Protein AF-A0AAJ5VUG7-F1 (afdb_monomer)

Sequence (79 aa):
MRPAPRITPGEIVARAILYPNGAHLLEVAVPSGIVGMKFDAGQVAQLEAAIVEFKAQAVSADGGPDFHHIKSVPLEVSR

Structure (mmCIF, N/CA/C/O backbone):
data_AF-A0AAJ5VUG7-F1
#
_entry.id   AF-A0AAJ5VUG7-F1
#
loop_
_atom_site.group_PDB
_atom_site.id
_atom_site.type_symbol
_atom_site.label_atom_id
_atom_site.label_alt_id
_atom_site.label_comp_id
_atom_site.label_asym_id
_atom_site.label_entity_id
_atom_site.label_seq_id
_atom_site.pdbx_PDB_ins_code
_atom_site.Cartn_x
_atom_site.Cartn_y
_atom_site.Cartn_z
_atom_site.occupancy
_atom_site.B_iso_or_equiv
_atom_site.auth_seq_id
_atom_site.auth_comp_id
_atom_site.auth_asym_id
_atom_site.auth_atom_id
_atom_site.pdbx_PDB_model_num
ATOM 1 N N . MET A 1 1 ? -14.128 3.090 -27.197 1.00 47.00 1 MET A N 1
ATOM 2 C CA . MET A 1 1 ? -13.176 2.285 -26.400 1.00 47.00 1 MET A CA 1
ATOM 3 C C . MET A 1 1 ? -12.082 3.215 -25.896 1.00 47.00 1 MET A C 1
ATOM 5 O O . MET A 1 1 ? -11.512 3.926 -26.712 1.00 47.00 1 MET A O 1
ATOM 9 N N . ARG A 1 2 ? -11.849 3.297 -24.579 1.00 55.94 2 ARG A N 1
ATOM 10 C CA . ARG A 1 2 ? -10.751 4.103 -24.012 1.00 55.94 2 ARG A CA 1
ATOM 11 C C . ARG A 1 2 ? -9.443 3.300 -24.169 1.00 55.94 2 ARG A C 1
ATOM 13 O O . ARG A 1 2 ? -9.491 2.098 -23.911 1.00 55.94 2 ARG A O 1
ATOM 20 N N . PRO A 1 3 ? -8.321 3.900 -24.610 1.00 49.66 3 PRO A N 1
ATOM 21 C CA . PRO A 1 3 ? -7.062 3.172 -24.741 1.00 49.66 3 PRO A CA 1
ATOM 22 C C . PRO A 1 3 ? -6.641 2.590 -23.388 1.00 49.66 3 PRO A C 1
ATOM 24 O O . PRO A 1 3 ? -6.793 3.255 -22.361 1.00 49.66 3 PRO A O 1
ATOM 27 N N . ALA A 1 4 ? -6.118 1.361 -23.391 1.00 55.94 4 ALA A N 1
ATOM 28 C CA . ALA A 1 4 ? -5.485 0.794 -22.207 1.00 55.94 4 ALA A CA 1
ATOM 29 C C . ALA A 1 4 ? -4.298 1.691 -21.799 1.00 55.94 4 ALA A C 1
ATOM 31 O O . ALA A 1 4 ? -3.573 2.153 -22.690 1.00 55.94 4 ALA A O 1
ATOM 32 N N . PRO A 1 5 ? -4.102 1.971 -20.498 1.00 59.78 5 PRO A N 1
ATOM 33 C CA . PRO A 1 5 ? -2.973 2.767 -20.036 1.00 59.78 5 PRO A CA 1
ATOM 34 C C . PRO A 1 5 ? -1.672 2.157 -20.553 1.00 59.78 5 PRO A C 1
ATOM 36 O O . PRO A 1 5 ? -1.425 0.963 -20.374 1.00 59.78 5 PRO A O 1
ATOM 39 N N . ARG A 1 6 ? -0.850 2.962 -21.227 1.00 57.81 6 ARG A N 1
ATOM 40 C CA . ARG A 1 6 ? 0.513 2.558 -21.567 1.00 57.81 6 ARG A CA 1
ATOM 41 C C . ARG A 1 6 ? 1.331 2.713 -20.293 1.00 57.81 6 ARG A C 1
ATOM 43 O O . ARG A 1 6 ? 1.623 3.835 -19.911 1.00 57.81 6 ARG A O 1
ATOM 50 N N . ILE A 1 7 ? 1.618 1.603 -19.622 1.00 52.19 7 ILE A N 1
ATOM 51 C CA . ILE A 1 7 ? 2.463 1.599 -18.426 1.00 52.19 7 ILE A CA 1
ATOM 52 C C . ILE A 1 7 ? 3.905 1.762 -18.904 1.00 52.19 7 ILE A C 1
ATOM 54 O O . ILE A 1 7 ? 4.436 0.899 -19.606 1.00 52.19 7 ILE A O 1
ATOM 58 N N . THR A 1 8 ? 4.515 2.895 -18.577 1.00 55.88 8 THR A N 1
ATOM 59 C CA . THR A 1 8 ? 5.931 3.153 -18.855 1.00 55.88 8 THR A CA 1
ATOM 60 C C . THR A 1 8 ? 6.780 2.347 -17.856 1.00 55.88 8 THR A C 1
ATOM 62 O O . THR A 1 8 ? 6.389 2.250 -16.690 1.00 55.88 8 THR A O 1
ATOM 65 N N . PRO A 1 9 ? 7.925 1.746 -18.239 1.00 47.66 9 PRO A N 1
ATOM 66 C CA . PRO A 1 9 ? 8.793 1.056 -17.283 1.00 47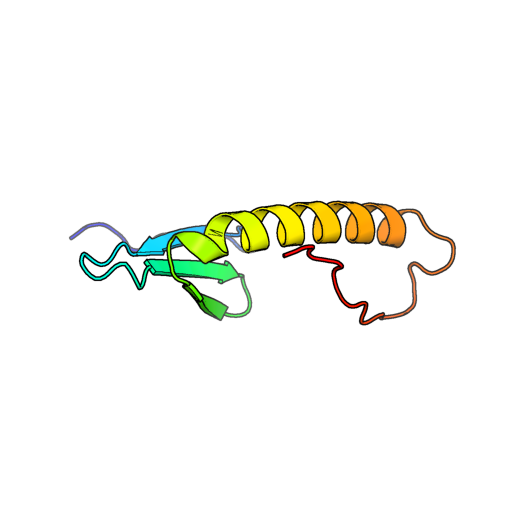.66 9 PRO A CA 1
ATOM 67 C C . PRO A 1 9 ? 9.228 2.022 -16.169 1.00 47.66 9 PRO A C 1
ATOM 69 O O . PRO A 1 9 ? 9.923 2.997 -16.438 1.00 47.66 9 PRO A O 1
ATOM 72 N N . GLY A 1 10 ? 8.776 1.772 -14.937 1.00 56.69 10 GLY A N 1
ATOM 73 C CA . GLY A 1 10 ? 9.023 2.623 -13.763 1.00 56.69 10 GLY A CA 1
ATOM 74 C C . GLY A 1 10 ? 7.783 3.317 -13.190 1.00 56.69 10 GLY A C 1
ATOM 75 O O . GLY A 1 10 ? 7.871 3.941 -12.137 1.00 56.69 10 GLY A O 1
ATOM 76 N N . GLU A 1 11 ? 6.625 3.195 -13.835 1.00 68.62 11 GLU A N 1
ATOM 77 C CA . GLU A 1 11 ? 5.392 3.828 -13.372 1.00 68.62 11 GLU A CA 1
ATOM 78 C C . GLU A 1 11 ? 4.572 2.864 -12.502 1.00 68.62 11 GLU A C 1
ATOM 80 O O . GLU A 1 11 ? 4.182 1.783 -12.946 1.00 68.62 11 GLU A O 1
ATOM 85 N N . ILE A 1 12 ? 4.315 3.250 -11.248 1.00 72.06 12 ILE A N 1
ATOM 86 C CA . ILE A 1 12 ? 3.335 2.578 -10.390 1.00 72.06 12 ILE A CA 1
ATOM 87 C C . ILE A 1 12 ? 1.965 3.166 -10.726 1.00 72.06 12 ILE A C 1
ATOM 89 O O . ILE A 1 12 ? 1.726 4.349 -10.489 1.00 72.06 12 ILE A O 1
ATOM 93 N N . VAL A 1 13 ? 1.053 2.348 -11.256 1.00 81.75 13 VAL A N 1
ATOM 94 C CA . VAL A 1 13 ? -0.318 2.781 -11.567 1.00 81.75 13 VAL A CA 1
ATOM 95 C C . VAL A 1 13 ? -1.277 2.173 -10.553 1.00 81.75 13 VAL A C 1
ATOM 97 O O . VAL A 1 13 ? -1.417 0.953 -10.486 1.00 81.75 13 VAL A O 1
ATOM 100 N N . ALA A 1 14 ? -1.961 3.017 -9.780 1.00 83.94 14 ALA A N 1
ATOM 101 C CA . ALA A 1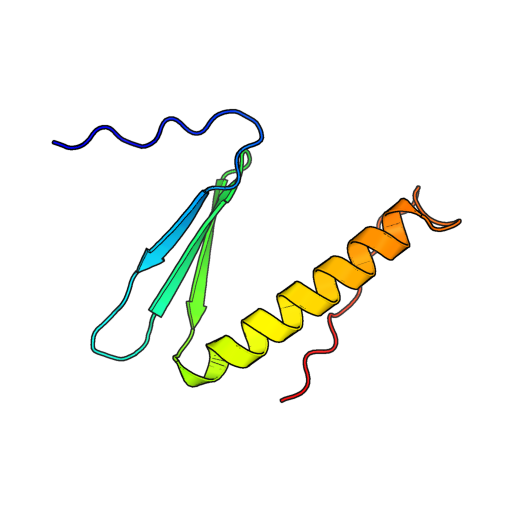 14 ? -2.958 2.586 -8.803 1.00 83.94 14 ALA A CA 1
ATOM 102 C C . ALA A 1 14 ? -4.391 2.799 -9.321 1.00 83.94 14 ALA A C 1
ATOM 104 O O . ALA A 1 14 ? -4.706 3.836 -9.909 1.00 83.94 14 ALA A O 1
ATOM 105 N N . ARG A 1 15 ? -5.277 1.828 -9.077 1.00 86.19 15 ARG A N 1
ATOM 106 C CA . ARG A 1 15 ? -6.707 1.892 -9.403 1.00 86.19 15 ARG A CA 1
ATOM 107 C C . ARG A 1 15 ? -7.551 1.387 -8.239 1.00 86.19 15 ARG A C 1
ATOM 109 O O . ARG A 1 15 ? -7.294 0.314 -7.707 1.00 86.19 15 ARG A O 1
ATOM 116 N N . ALA A 1 16 ? -8.604 2.127 -7.903 1.00 86.12 16 ALA A N 1
ATOM 117 C CA . ALA A 1 16 ? -9.630 1.671 -6.972 1.00 86.12 16 ALA A CA 1
ATOM 118 C C . ALA A 1 16 ? -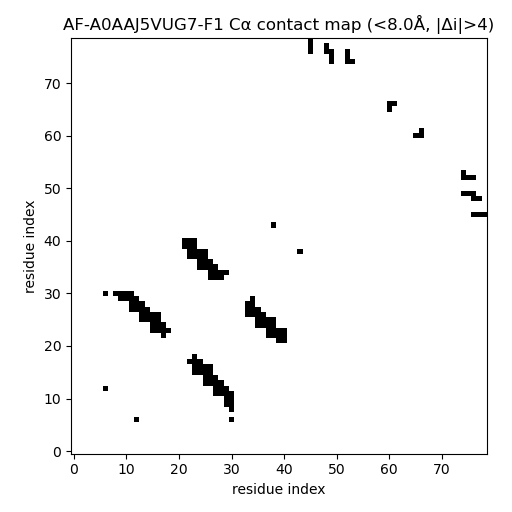10.824 1.070 -7.730 1.00 86.12 16 ALA A C 1
ATOM 120 O O . ALA A 1 16 ? -11.307 1.656 -8.702 1.00 86.12 16 ALA A O 1
ATOM 121 N N . ILE A 1 17 ? -11.326 -0.074 -7.264 1.00 88.00 17 ILE A N 1
ATOM 122 C CA . ILE A 1 17 ? -12.611 -0.646 -7.681 1.00 88.00 17 ILE A CA 1
ATOM 123 C C . ILE A 1 17 ? -13.539 -0.632 -6.469 1.00 88.00 17 ILE A C 1
ATOM 125 O O . ILE A 1 17 ? -13.303 -1.322 -5.475 1.00 88.00 17 ILE A O 1
ATOM 129 N N . LEU A 1 18 ? -14.594 0.176 -6.546 1.00 89.56 18 LEU A N 1
ATOM 130 C CA . LEU A 1 18 ? -15.513 0.395 -5.436 1.00 89.56 18 LEU A CA 1
ATOM 131 C C . LEU A 1 18 ? -16.778 -0.449 -5.618 1.00 89.56 18 LEU A C 1
ATOM 133 O O . LEU A 1 18 ? -17.529 -0.241 -6.568 1.00 89.56 18 LEU A O 1
ATOM 137 N N . TYR A 1 19 ? -17.020 -1.390 -4.703 1.00 86.56 19 TYR A N 1
ATOM 138 C CA . TYR A 1 19 ? -18.221 -2.219 -4.705 1.00 86.56 19 TYR A CA 1
ATOM 139 C C . TYR A 1 19 ? -19.291 -1.673 -3.743 1.00 86.56 19 TYR A C 1
ATOM 141 O O . TYR A 1 19 ? -18.949 -1.259 -2.635 1.00 86.56 19 TYR A O 1
ATOM 149 N N . PRO A 1 20 ? -20.589 -1.731 -4.098 1.00 86.38 20 PRO A N 1
ATOM 150 C CA . PRO A 1 20 ? -21.682 -1.299 -3.216 1.00 86.38 20 PRO A CA 1
ATOM 151 C C . PRO A 1 20 ? -21.801 -2.088 -1.904 1.00 86.38 20 PRO A C 1
ATOM 153 O O . PRO A 1 20 ? -22.410 -1.613 -0.955 1.00 86.38 20 PRO A O 1
ATOM 156 N N . ASN A 1 21 ? -21.232 -3.295 -1.845 1.00 87.25 21 ASN A N 1
ATOM 157 C CA . ASN A 1 21 ? -21.228 -4.149 -0.655 1.00 87.25 21 ASN A CA 1
ATOM 158 C C . ASN A 1 21 ? -20.063 -3.852 0.311 1.00 87.25 21 ASN A C 1
ATOM 160 O O . ASN A 1 21 ? -19.859 -4.611 1.253 1.00 87.25 21 ASN A O 1
ATOM 164 N N . GLY A 1 22 ? -19.272 -2.806 0.049 1.00 82.88 22 GLY A N 1
ATOM 165 C CA . G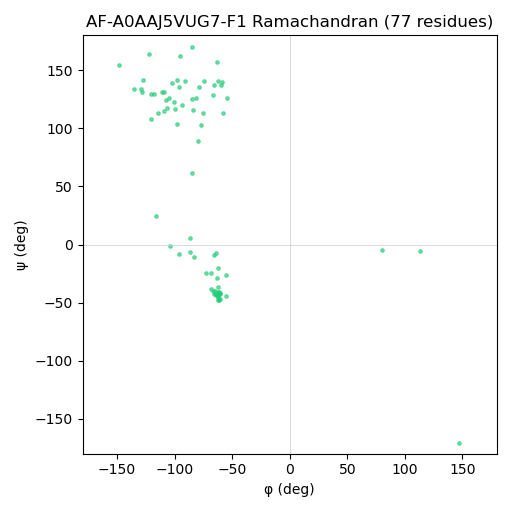LY A 1 22 ? -18.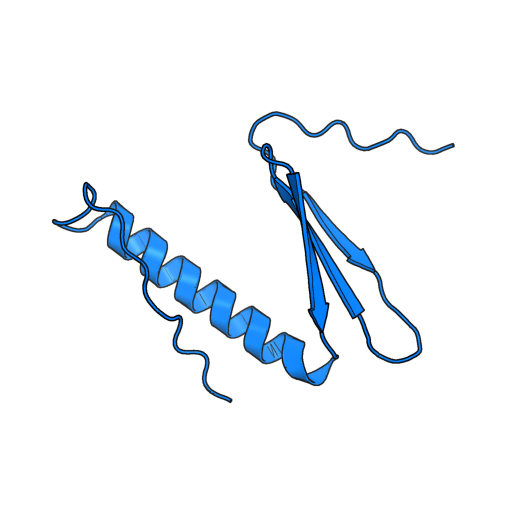138 -2.402 0.882 1.00 82.88 22 GLY A CA 1
ATOM 166 C C . GLY A 1 22 ? -16.849 -3.199 0.669 1.00 82.88 22 GLY A C 1
ATOM 167 O O . GLY A 1 22 ? -15.832 -2.835 1.245 1.00 82.88 22 GLY A O 1
ATOM 168 N N . ALA A 1 23 ? -16.844 -4.243 -0.167 1.00 87.25 23 ALA A N 1
ATOM 169 C CA . ALA A 1 23 ? -15.660 -5.068 -0.431 1.00 87.25 23 ALA A CA 1
ATOM 170 C C . ALA A 1 23 ? -14.768 -4.452 -1.524 1.00 87.25 23 ALA A C 1
ATOM 172 O O . ALA A 1 23 ? -14.602 -5.022 -2.604 1.00 87.25 23 ALA A O 1
ATOM 173 N N . HIS A 1 24 ? -14.250 -3.253 -1.268 1.00 87.31 24 HIS A N 1
ATOM 174 C CA . HIS A 1 24 ? -13.434 -2.479 -2.199 1.00 87.31 24 HIS A CA 1
ATOM 175 C C . HIS A 1 24 ? -12.111 -3.183 -2.552 1.00 87.31 24 HIS A C 1
ATOM 177 O O . HIS A 1 24 ? -11.622 -4.060 -1.840 1.00 87.31 24 HIS A O 1
ATOM 183 N N . LEU A 1 25 ? -11.539 -2.814 -3.698 1.00 88.38 25 LEU A N 1
ATOM 184 C CA . LEU A 1 25 ? -10.273 -3.355 -4.193 1.00 88.38 25 LEU A CA 1
ATOM 185 C C . LEU A 1 25 ? -9.327 -2.210 -4.562 1.00 88.38 25 LEU A C 1
ATOM 187 O O . LEU A 1 25 ? -9.726 -1.290 -5.278 1.00 88.38 25 LEU A O 1
ATOM 191 N N . LEU A 1 26 ? -8.069 -2.313 -4.135 1.00 87.12 26 LEU A N 1
ATOM 192 C CA . LEU A 1 26 ? -6.952 -1.527 -4.658 1.00 87.12 26 LEU A CA 1
ATOM 193 C C . LEU A 1 26 ? -6.126 -2.433 -5.558 1.00 87.12 26 LEU A C 1
ATOM 195 O O . LEU A 1 26 ? -5.678 -3.502 -5.142 1.00 87.12 26 LEU A O 1
ATOM 199 N N . GLU A 1 27 ? -5.910 -1.982 -6.782 1.00 87.25 27 GLU A N 1
ATOM 200 C CA . GLU A 1 27 ? -4.984 -2.593 -7.719 1.00 87.25 27 GLU A CA 1
ATOM 201 C C . GLU A 1 27 ? -3.785 -1.679 -7.903 1.00 87.25 27 GLU A C 1
ATOM 203 O O . GLU A 1 27 ? -3.937 -0.487 -8.171 1.00 87.25 27 GLU A O 1
ATOM 208 N N . VAL A 1 28 ? -2.597 -2.256 -7.789 1.00 83.94 28 VAL A N 1
ATOM 209 C CA . VAL A 1 28 ? -1.322 -1.593 -8.028 1.00 83.94 28 VAL A CA 1
ATOM 210 C C . VAL A 1 28 ? -0.629 -2.352 -9.150 1.00 83.94 28 VAL A C 1
ATOM 212 O O . VAL A 1 28 ? -0.199 -3.493 -8.977 1.00 83.94 28 VAL A O 1
ATOM 215 N N . ALA A 1 29 ? -0.561 -1.739 -10.328 1.00 81.12 29 ALA A N 1
ATOM 216 C CA . ALA A 1 29 ? 0.220 -2.254 -11.438 1.00 81.12 29 ALA A CA 1
ATOM 217 C C . ALA A 1 29 ? 1.669 -1.783 -11.294 1.00 81.12 29 ALA A C 1
ATOM 219 O O . ALA A 1 29 ? 1.940 -0.586 -11.177 1.00 81.12 29 ALA A O 1
ATOM 220 N N . VAL A 1 30 ? 2.584 -2.745 -11.310 1.00 79.88 30 VAL A N 1
ATOM 221 C CA . VAL A 1 30 ? 4.035 -2.560 -11.286 1.00 79.88 30 VAL A CA 1
ATOM 222 C C . VAL A 1 30 ? 4.641 -3.234 -12.525 1.00 79.88 30 VAL A C 1
ATOM 224 O O . VAL A 1 30 ? 3.984 -4.072 -13.148 1.00 79.88 30 VAL A O 1
ATOM 227 N N . PRO A 1 31 ? 5.895 -2.933 -12.908 1.00 74.12 31 PRO A N 1
ATOM 228 C CA . PRO A 1 31 ? 6.513 -3.547 -14.088 1.00 74.12 31 PRO A CA 1
ATOM 229 C C . PRO A 1 31 ? 6.523 -5.085 -14.085 1.00 74.12 31 PRO A C 1
ATOM 231 O O . PRO A 1 31 ? 6.525 -5.699 -15.147 1.00 74.12 31 PRO A O 1
ATOM 234 N N . SER A 1 32 ? 6.508 -5.714 -12.905 1.00 76.12 32 SER A N 1
ATOM 235 C CA . SER A 1 32 ? 6.482 -7.171 -12.736 1.00 76.12 32 SER A CA 1
ATOM 236 C C . SER A 1 32 ? 5.079 -7.798 -12.754 1.00 76.12 32 SER A C 1
ATOM 238 O O . SER A 1 32 ? 4.977 -9.023 -12.752 1.00 76.12 32 SER A O 1
ATOM 240 N N . GLY A 1 33 ? 3.999 -7.007 -12.782 1.00 78.25 33 GLY A N 1
ATOM 241 C CA . GLY A 1 33 ? 2.624 -7.513 -12.787 1.00 78.25 33 GLY A CA 1
ATOM 242 C C . GLY A 1 33 ? 1.622 -6.614 -12.059 1.00 78.25 33 GLY A C 1
ATOM 243 O O . GLY A 1 33 ? 1.924 -5.489 -11.674 1.00 78.25 33 GLY A O 1
ATOM 244 N N . ILE A 1 34 ? 0.399 -7.113 -11.869 1.00 78.75 34 ILE A N 1
ATOM 245 C CA . ILE A 1 34 ? -0.662 -6.406 -11.139 1.00 78.75 34 ILE A CA 1
ATOM 246 C C . ILE A 1 34 ? -0.863 -7.088 -9.790 1.00 78.75 34 ILE A C 1
ATOM 248 O O . ILE A 1 34 ? -1.154 -8.282 -9.734 1.00 78.75 34 ILE A O 1
ATOM 252 N N . VAL A 1 35 ? -0.744 -6.319 -8.712 1.00 81.94 35 VAL A N 1
ATOM 253 C CA . VAL A 1 35 ? -1.080 -6.756 -7.356 1.00 81.94 35 VAL A CA 1
ATOM 254 C C . VAL A 1 35 ? -2.451 -6.188 -7.001 1.00 81.94 35 VAL A C 1
ATOM 256 O O . VAL A 1 35 ? -2.652 -4.978 -7.057 1.00 81.94 35 VAL A O 1
ATOM 259 N N . GLY A 1 36 ? -3.406 -7.054 -6.659 1.00 81.88 36 GLY A N 1
ATOM 260 C CA . GLY A 1 36 ? -4.755 -6.665 -6.247 1.00 81.88 36 GLY A CA 1
ATOM 261 C C . GLY A 1 36 ? -5.043 -7.115 -4.820 1.00 81.88 36 GLY A C 1
ATOM 262 O O . GLY A 1 36 ? -4.863 -8.289 -4.500 1.00 81.88 36 GLY A O 1
ATOM 263 N N . MET A 1 37 ? -5.521 -6.201 -3.977 1.00 84.69 37 MET A N 1
ATOM 264 C CA . MET A 1 37 ? -5.879 -6.487 -2.588 1.00 84.69 37 MET A CA 1
ATOM 265 C C . MET A 1 37 ? -7.288 -5.993 -2.279 1.00 84.69 37 MET A C 1
ATOM 267 O O . MET A 1 37 ? -7.636 -4.853 -2.595 1.00 84.69 37 MET A O 1
ATOM 271 N N . LYS A 1 38 ? -8.096 -6.866 -1.665 1.00 84.38 38 LYS A N 1
ATOM 272 C CA . LYS A 1 38 ? -9.449 -6.545 -1.197 1.00 84.38 38 LYS A CA 1
ATOM 273 C C . LYS A 1 38 ? -9.405 -6.058 0.241 1.00 84.38 38 LYS A C 1
ATOM 275 O O . LYS A 1 38 ? -8.686 -6.634 1.052 1.00 84.38 38 LYS A O 1
ATOM 280 N N . PHE A 1 39 ? -10.220 -5.061 0.539 1.00 84.12 39 PHE A N 1
ATOM 281 C CA . PHE A 1 39 ? -10.408 -4.532 1.882 1.00 84.12 39 PHE A CA 1
ATOM 282 C C . PHE A 1 39 ? -11.832 -4.013 2.046 1.00 84.12 39 PHE A C 1
ATOM 284 O O . PHE A 1 39 ? -12.493 -3.633 1.077 1.00 84.12 39 PHE A O 1
ATOM 291 N N . ASP A 1 40 ? -12.296 -3.997 3.288 1.00 86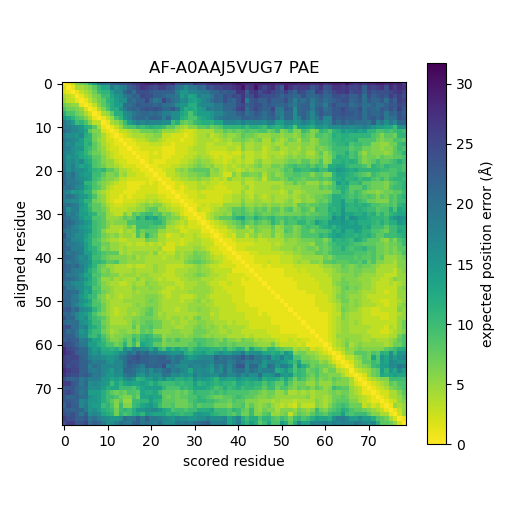.56 40 ASP A N 1
ATOM 292 C CA . ASP A 1 40 ? -13.471 -3.228 3.673 1.00 86.56 40 ASP A CA 1
ATOM 293 C C . ASP A 1 40 ? -13.110 -1.767 3.999 1.00 86.56 40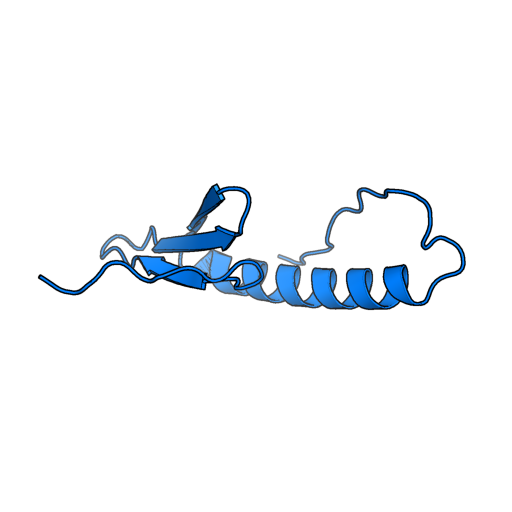 ASP A C 1
ATOM 295 O O . ASP A 1 40 ? -11.940 -1.386 4.085 1.00 86.56 40 ASP A O 1
ATOM 299 N N . ALA A 1 41 ? -14.128 -0.920 4.1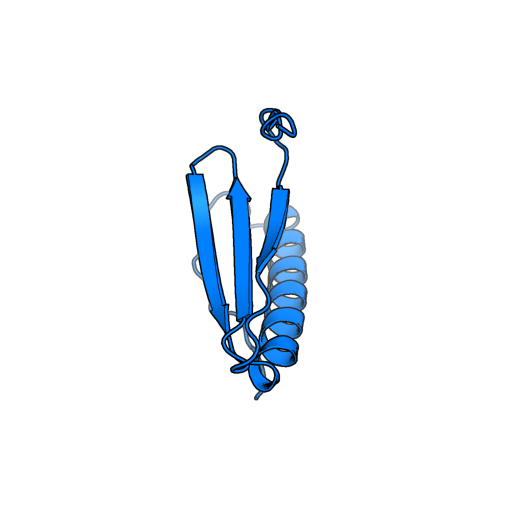66 1.00 83.31 41 ALA A N 1
ATOM 300 C CA . ALA A 1 41 ? -13.931 0.492 4.492 1.00 83.31 41 ALA A CA 1
ATOM 301 C C . ALA A 1 41 ? -13.239 0.718 5.854 1.00 83.31 41 ALA A C 1
ATOM 303 O O . ALA A 1 41 ? -12.538 1.714 6.017 1.00 83.31 41 ALA A O 1
ATOM 304 N N . GLY A 1 42 ? -13.402 -0.193 6.819 1.00 85.06 42 GLY A N 1
ATOM 305 C CA . GLY A 1 42 ? -12.758 -0.110 8.134 1.00 85.06 42 GLY A CA 1
ATOM 306 C C . GLY A 1 42 ? -11.257 -0.408 8.085 1.00 85.06 42 GLY A C 1
ATOM 307 O O . GLY A 1 42 ? -10.498 0.091 8.912 1.00 85.06 42 GLY A O 1
ATOM 308 N N . GLN A 1 43 ? -10.811 -1.163 7.085 1.00 86.19 43 GLN A N 1
ATOM 309 C CA . GLN A 1 43 ? -9.407 -1.526 6.881 1.00 86.19 43 GLN A CA 1
ATOM 310 C C . GLN A 1 43 ? -8.586 -0.446 6.157 1.00 86.19 43 GLN A C 1
ATOM 312 O O . GLN A 1 43 ? -7.358 -0.533 6.128 1.00 86.19 43 GLN A O 1
ATOM 317 N N . VAL A 1 44 ? -9.221 0.592 5.600 1.00 84.44 44 VAL A N 1
ATOM 318 C CA . VAL A 1 44 ? -8.517 1.661 4.863 1.00 84.44 44 VAL A CA 1
ATOM 319 C C . VAL A 1 44 ? -7.535 2.414 5.766 1.00 84.44 44 VAL A C 1
ATOM 321 O O . VAL A 1 44 ? -6.400 2.649 5.362 1.00 84.44 44 VAL A O 1
ATOM 324 N N . ALA A 1 45 ? -7.913 2.705 7.014 1.00 86.44 45 ALA A N 1
ATOM 325 C CA . ALA A 1 45 ? -7.025 3.371 7.971 1.00 86.44 45 ALA A CA 1
ATOM 326 C C . ALA A 1 45 ? -5.768 2.535 8.292 1.00 86.44 45 ALA A C 1
ATOM 328 O O . ALA A 1 45 ? -4.669 3.073 8.418 1.00 86.44 45 ALA A O 1
ATOM 329 N N . GLN A 1 46 ? -5.910 1.206 8.364 1.00 85.12 46 GLN A N 1
ATOM 330 C CA . GLN A 1 46 ? -4.781 0.293 8.577 1.00 85.12 46 GLN A CA 1
ATOM 331 C C . GLN A 1 46 ? -3.851 0.262 7.357 1.00 85.12 46 GLN A C 1
ATOM 333 O O . GLN A 1 46 ? -2.631 0.247 7.512 1.00 85.12 46 GLN A O 1
ATOM 338 N N . LEU A 1 47 ? -4.408 0.309 6.141 1.00 86.25 47 LEU A N 1
ATOM 339 C CA . LEU A 1 47 ? -3.622 0.412 4.911 1.00 86.25 47 LEU A CA 1
ATOM 340 C C . LEU A 1 47 ? -2.806 1.713 4.864 1.00 86.25 47 LEU A C 1
ATOM 342 O O . LEU A 1 47 ? -1.627 1.682 4.516 1.00 86.25 47 LEU A O 1
ATOM 346 N N . GLU A 1 48 ? -3.407 2.844 5.235 1.00 89.00 48 GLU A N 1
ATOM 347 C CA . GLU A 1 48 ? -2.709 4.133 5.294 1.00 89.00 48 GLU A CA 1
ATOM 348 C C . GLU A 1 48 ? -1.545 4.104 6.291 1.00 89.00 48 GLU A C 1
ATOM 350 O O . GLU A 1 48 ? -0.424 4.481 5.940 1.00 89.00 48 GLU A O 1
ATOM 355 N N . ALA A 1 49 ? -1.774 3.585 7.501 1.00 87.88 49 ALA A N 1
ATOM 356 C CA . ALA A 1 49 ? -0.728 3.420 8.508 1.00 87.88 49 ALA A CA 1
ATOM 357 C C . ALA A 1 49 ? 0.406 2.495 8.024 1.00 87.88 49 ALA A C 1
ATOM 359 O O . ALA A 1 49 ? 1.581 2.825 8.188 1.00 87.88 49 ALA A O 1
ATOM 360 N N . ALA A 1 50 ? 0.075 1.388 7.348 1.00 86.94 50 ALA A N 1
ATOM 361 C CA . ALA A 1 50 ? 1.064 0.483 6.763 1.00 86.94 50 ALA A CA 1
ATOM 362 C C . ALA A 1 50 ? 1.948 1.183 5.718 1.00 86.94 50 ALA A C 1
ATOM 364 O O . ALA A 1 50 ? 3.163 0.996 5.703 1.00 86.94 50 ALA A O 1
ATOM 365 N N . ILE A 1 51 ? 1.360 2.014 4.851 1.00 89.06 51 ILE A N 1
ATOM 366 C CA . ILE A 1 51 ? 2.103 2.764 3.827 1.00 89.06 51 ILE A CA 1
ATOM 367 C C . ILE A 1 51 ? 3.056 3.778 4.471 1.00 89.06 51 ILE A C 1
ATOM 369 O O . ILE A 1 51 ? 4.187 3.943 4.003 1.00 89.06 51 ILE A O 1
ATOM 373 N N . VAL A 1 52 ? 2.622 4.452 5.540 1.00 90.19 52 VAL A N 1
ATOM 374 C CA . VAL A 1 52 ? 3.467 5.395 6.288 1.00 90.19 52 VAL A CA 1
ATOM 375 C C . VAL A 1 52 ? 4.666 4.679 6.903 1.00 90.19 52 VAL A C 1
ATOM 377 O O . VAL A 1 52 ? 5.797 5.133 6.717 1.00 90.19 52 VAL A O 1
ATOM 380 N N . GLU A 1 53 ? 4.441 3.543 7.564 1.00 87.00 53 GLU A N 1
ATOM 381 C CA . GLU A 1 53 ? 5.518 2.761 8.173 1.00 87.00 53 GLU A CA 1
ATOM 382 C C . GLU A 1 53 ? 6.477 2.212 7.112 1.00 87.00 53 GLU A C 1
ATOM 384 O O . GLU A 1 53 ? 7.692 2.353 7.233 1.00 87.00 53 GLU A O 1
ATOM 389 N N . PHE A 1 54 ? 5.949 1.688 6.001 1.00 88.31 54 PHE A N 1
ATOM 390 C CA . PHE A 1 54 ? 6.768 1.251 4.871 1.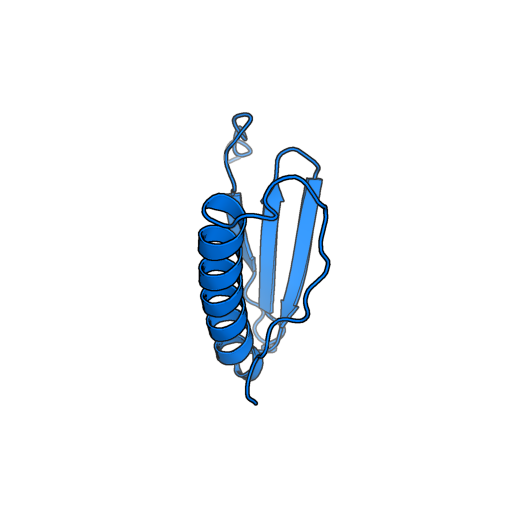00 88.31 54 PHE A CA 1
ATOM 391 C C . PHE A 1 54 ? 7.682 2.372 4.364 1.00 88.31 54 PHE A C 1
ATOM 393 O O . PHE A 1 54 ? 8.868 2.143 4.130 1.00 88.31 54 PHE A O 1
ATOM 400 N N . LYS A 1 55 ? 7.161 3.597 4.232 1.00 87.69 55 LYS A N 1
ATOM 401 C CA . LYS A 1 55 ? 7.959 4.752 3.810 1.00 87.69 55 LYS A CA 1
ATOM 402 C C . LYS A 1 55 ? 9.082 5.056 4.804 1.00 87.69 55 LYS A C 1
ATOM 404 O O . LYS A 1 55 ? 10.198 5.337 4.372 1.00 87.69 55 LYS A O 1
ATOM 409 N N . ALA A 1 56 ? 8.804 5.009 6.107 1.00 85.25 56 ALA A N 1
ATOM 410 C CA . ALA A 1 56 ? 9.813 5.234 7.140 1.00 85.25 56 ALA A CA 1
ATOM 411 C C . ALA A 1 56 ? 10.930 4.178 7.070 1.00 85.25 56 ALA A C 1
ATOM 413 O O . ALA A 1 56 ? 12.112 4.529 7.046 1.00 85.25 56 ALA A O 1
ATOM 414 N N . GLN A 1 57 ? 10.553 2.903 6.941 1.00 84.69 57 GLN A N 1
ATOM 415 C CA . GLN A 1 57 ? 11.489 1.787 6.809 1.00 84.69 57 GLN A CA 1
ATOM 416 C C . GLN A 1 57 ? 12.320 1.876 5.523 1.00 84.69 57 GLN A C 1
ATOM 418 O O . GLN A 1 57 ? 13.531 1.682 5.574 1.00 84.69 57 GLN A O 1
ATOM 423 N N . ALA A 1 58 ? 11.709 2.226 4.387 1.00 85.69 58 ALA A N 1
ATOM 424 C CA . ALA A 1 58 ? 12.415 2.381 3.115 1.00 85.69 58 ALA A CA 1
ATOM 425 C C . ALA A 1 58 ? 13.478 3.491 3.182 1.00 85.69 58 ALA A C 1
ATOM 427 O O . ALA A 1 58 ? 14.633 3.260 2.840 1.00 85.69 58 ALA A O 1
ATOM 428 N N . VAL A 1 59 ? 13.121 4.666 3.715 1.00 83.25 59 VAL A N 1
ATOM 429 C CA . VAL A 1 59 ? 14.070 5.779 3.900 1.00 83.25 59 VAL A CA 1
ATOM 430 C C . VAL A 1 59 ? 15.208 5.389 4.845 1.00 83.25 59 VAL A C 1
ATOM 432 O O . VAL A 1 59 ? 16.364 5.730 4.599 1.00 83.25 59 VAL A O 1
ATOM 435 N N . SER A 1 60 ? 14.898 4.667 5.925 1.00 79.00 60 SER A N 1
ATOM 436 C CA . SER A 1 60 ? 15.915 4.190 6.863 1.00 79.00 60 SER A CA 1
ATOM 437 C C . SER A 1 60 ? 16.849 3.154 6.233 1.00 79.00 60 SER A C 1
ATOM 439 O O . SER A 1 60 ? 18.055 3.211 6.473 1.00 79.00 60 SER A O 1
ATOM 441 N N . ALA A 1 61 ? 16.319 2.239 5.417 1.00 80.19 61 ALA A N 1
ATOM 442 C CA . ALA A 1 61 ? 17.097 1.215 4.728 1.00 80.19 61 ALA A CA 1
ATOM 443 C C . ALA A 1 61 ? 18.054 1.819 3.689 1.00 80.19 61 ALA A C 1
ATOM 445 O O . ALA A 1 61 ? 19.224 1.441 3.662 1.00 80.19 61 ALA A O 1
ATOM 446 N N . ASP A 1 62 ? 17.594 2.802 2.911 1.00 76.19 62 ASP A N 1
ATOM 447 C CA . ASP A 1 62 ? 18.410 3.478 1.893 1.00 76.19 62 ASP A CA 1
ATOM 448 C C . ASP A 1 62 ? 19.535 4.344 2.503 1.00 76.19 62 ASP A C 1
ATOM 450 O O . ASP A 1 62 ? 20.549 4.595 1.853 1.00 76.19 62 ASP A O 1
ATOM 454 N N . GLY A 1 63 ? 19.379 4.801 3.753 1.00 65.06 63 GLY A N 1
ATOM 455 C CA . GLY A 1 63 ? 20.359 5.631 4.470 1.00 65.06 63 GLY A CA 1
ATOM 456 C C . GLY A 1 63 ? 21.188 4.906 5.539 1.00 65.06 63 GLY A C 1
ATOM 457 O O . GLY A 1 63 ? 22.009 5.539 6.205 1.00 65.06 63 GLY A O 1
ATOM 458 N N . GLY A 1 64 ? 20.953 3.610 5.758 1.00 69.94 64 GLY A N 1
ATOM 459 C CA . GLY A 1 64 ? 21.506 2.855 6.882 1.00 69.94 64 GLY A CA 1
ATOM 460 C C . GLY A 1 64 ? 22.804 2.093 6.569 1.00 69.94 64 GLY A C 1
ATOM 461 O O . GLY A 1 64 ? 23.098 1.792 5.414 1.00 69.94 64 GLY A O 1
ATOM 462 N N . PRO A 1 65 ? 23.569 1.681 7.601 1.00 62.53 65 PRO A N 1
ATOM 463 C CA . PRO A 1 65 ? 24.793 0.884 7.439 1.00 62.53 65 PRO A CA 1
ATOM 464 C C . PRO A 1 65 ? 24.556 -0.518 6.850 1.00 62.53 65 PRO A C 1
ATOM 466 O O . PRO A 1 65 ? 25.513 -1.225 6.551 1.00 62.53 65 PRO A O 1
ATOM 469 N N . ASP A 1 66 ? 23.294 -0.924 6.689 1.00 62.34 66 ASP A N 1
ATOM 470 C CA . ASP A 1 66 ? 22.885 -2.266 6.278 1.00 62.34 66 ASP A CA 1
ATOM 471 C C . ASP A 1 66 ? 22.154 -2.289 4.920 1.00 62.34 66 ASP A C 1
ATOM 473 O O . ASP A 1 66 ? 21.361 -3.187 4.640 1.00 62.34 66 ASP A O 1
ATOM 477 N N . PHE A 1 67 ? 22.408 -1.290 4.067 1.00 64.56 67 PHE A N 1
ATOM 478 C CA . PHE A 1 67 ? 21.732 -1.104 2.773 1.00 64.56 67 PHE A CA 1
ATOM 479 C C . PHE A 1 67 ? 22.015 -2.209 1.733 1.00 64.56 67 PHE A C 1
ATOM 481 O O . PHE A 1 67 ? 21.391 -2.254 0.674 1.00 64.56 67 PHE A O 1
ATOM 488 N N . HIS A 1 68 ? 22.958 -3.111 2.016 1.00 66.94 68 HIS A N 1
ATOM 489 C CA . HIS A 1 68 ? 23.351 -4.204 1.124 1.00 66.94 68 HIS A CA 1
ATOM 490 C C . HIS A 1 68 ? 22.660 -5.544 1.417 1.00 66.94 68 HIS A C 1
ATOM 492 O O . HIS A 1 68 ? 22.811 -6.477 0.626 1.00 66.94 68 HIS A O 1
ATOM 498 N N . HIS A 1 69 ? 21.910 -5.669 2.516 1.00 71.50 69 HIS A N 1
ATOM 499 C CA . HIS A 1 69 ? 21.269 -6.929 2.895 1.00 71.50 69 HIS A CA 1
ATOM 500 C C . HIS A 1 69 ? 19.745 -6.858 2.763 1.00 71.50 69 HIS A C 1
ATOM 502 O O . HIS A 1 69 ? 19.095 -5.943 3.265 1.00 71.50 69 HIS A O 1
ATOM 508 N N . ILE A 1 70 ? 19.162 -7.870 2.112 1.00 76.56 70 ILE A N 1
ATOM 509 C CA . ILE A 1 70 ? 17.705 -8.019 2.009 1.00 76.56 70 ILE A CA 1
ATOM 510 C C . ILE A 1 70 ? 17.141 -8.306 3.401 1.00 76.56 70 ILE A C 1
ATOM 512 O O . ILE A 1 70 ? 17.579 -9.239 4.076 1.00 76.56 70 ILE A O 1
ATOM 516 N N . LYS A 1 71 ? 16.124 -7.540 3.804 1.00 73.62 71 LYS A N 1
ATOM 517 C CA . LYS A 1 71 ? 15.410 -7.724 5.069 1.00 73.62 71 LYS A CA 1
ATOM 518 C C . LYS A 1 71 ? 13.911 -7.823 4.834 1.00 73.62 71 LYS A C 1
ATOM 520 O O . LYS A 1 71 ? 13.350 -7.097 4.020 1.00 73.62 71 LYS A O 1
ATOM 525 N N . SER A 1 72 ? 13.269 -8.707 5.589 1.00 80.75 72 SER A N 1
ATOM 526 C CA . SER A 1 72 ? 11.817 -8.746 5.736 1.00 80.75 72 SER A CA 1
ATOM 527 C C . SER A 1 72 ? 11.495 -8.285 7.152 1.00 80.75 72 SER A C 1
ATOM 529 O O . SER A 1 72 ? 11.911 -8.927 8.115 1.00 80.75 72 SER A O 1
ATOM 531 N N . VAL A 1 73 ? 10.823 -7.142 7.271 1.00 78.19 73 VAL A N 1
ATOM 532 C CA . VAL A 1 73 ? 10.445 -6.540 8.555 1.00 78.19 73 VAL A CA 1
ATOM 533 C C . VAL A 1 73 ? 8.921 -6.422 8.578 1.00 78.19 73 VAL A C 1
ATOM 535 O O . VAL A 1 73 ? 8.348 -5.937 7.598 1.00 78.19 73 VAL A O 1
ATOM 538 N N . PRO A 1 74 ? 8.240 -6.893 9.636 1.00 79.62 74 PRO A N 1
ATOM 539 C CA . PRO A 1 74 ? 6.809 -6.665 9.779 1.00 79.62 74 PRO A CA 1
ATOM 540 C C . PRO A 1 74 ? 6.538 -5.168 9.969 1.00 79.62 74 PRO A C 1
ATOM 542 O O . PRO A 1 74 ? 7.247 -4.499 10.714 1.00 79.62 74 PRO A O 1
ATOM 545 N N . LEU A 1 75 ? 5.505 -4.646 9.306 1.00 81.81 75 LEU A N 1
ATOM 546 C CA . LEU A 1 75 ? 5.052 -3.271 9.519 1.00 81.81 75 LEU A CA 1
ATOM 547 C C . LEU A 1 75 ? 4.169 -3.230 10.769 1.00 81.81 75 LEU A C 1
ATOM 549 O O . LEU A 1 75 ? 3.200 -3.989 10.866 1.00 81.81 75 LEU A O 1
ATOM 553 N N . GLU A 1 76 ? 4.489 -2.356 11.720 1.00 77.19 76 GLU A N 1
ATOM 554 C CA . GLU A 1 76 ? 3.701 -2.187 12.942 1.00 77.19 76 GLU A CA 1
ATOM 555 C C . GLU A 1 76 ? 2.473 -1.314 12.669 1.00 77.19 76 GLU A C 1
ATOM 557 O O . GLU A 1 76 ? 2.493 -0.092 12.785 1.00 77.19 76 GLU A O 1
ATOM 562 N N . VAL A 1 77 ? 1.376 -1.960 12.277 1.00 75.31 77 VAL A N 1
ATOM 563 C CA . VAL A 1 77 ? 0.085 -1.303 12.059 1.00 75.31 77 VAL A CA 1
ATOM 564 C C . VAL A 1 77 ? -0.780 -1.503 13.300 1.00 75.31 77 VAL A C 1
ATOM 566 O O . VAL A 1 77 ? -1.311 -2.590 13.535 1.00 75.31 77 VAL A O 1
ATOM 569 N N . SER A 1 78 ? -0.902 -0.459 14.118 1.00 63.19 78 SER A N 1
ATOM 570 C CA . SER A 1 78 ? -1.824 -0.444 15.260 1.00 63.19 78 SER A CA 1
ATOM 571 C C . SER A 1 78 ? -3.276 -0.589 14.781 1.00 63.19 78 SER A C 1
ATOM 573 O O . SER A 1 78 ? -3.641 -0.044 13.739 1.00 63.19 78 SER A O 1
ATOM 575 N N . ARG A 1 79 ? -4.085 -1.357 15.525 1.00 56.62 79 ARG A N 1
ATOM 576 C CA . ARG A 1 79 ? -5.502 -1.618 15.210 1.00 56.62 79 ARG A CA 1
ATOM 577 C C . ARG A 1 79 ? -6.403 -0.415 15.437 1.00 56.62 79 ARG A C 1
ATOM 579 O O . ARG A 1 79 ? -6.178 0.290 16.444 1.00 56.62 79 ARG A O 1
#

Nearest PDB structures (foldseek):
  8fw5-assembly1_E  TM=4.624E-01  e=2.060E+00  Escherichia coli
  3b77-assembly1_A  TM=4.378E-01  e=9.904E-01  Exiguobacterium sibiricum 255-15
  3b77-assembly2_E  TM=4.390E-01  e=1.059E+00  Exiguobacterium sibiricum 255-15
  3b77-assembly2_F  TM=4.404E-01  e=1.132E+00  Exiguobacterium sibiricum 255-15
  3b77-assembly1_B  TM=3.882E-01  e=7.588E-01  Exiguobacterium sibiricum 255-15

pLDDT: mean 77.39, std 11.65, range [47.0, 90.19]

Organism: NCBI:txid3121372

Secondary structure (DSSP, 8-state):
-PPPP---TT--EEEEE--TTS-EEEEEEETTEEEEEEE-GGGHHHHHHHHHHHHHHHHHHHHSTTTTS----------

Foldseek 3Di:
DDDDDPDDQPDWDWDKDDDPVQFIKIWTQHPVGIDIDTDGPVCVLLVVQQVVQVVVVVVCLCVDPNVPDDDDDDRDRDD

Radius of gyration: 15.85 Å; Cα contacts (8 Å, |Δi|>4): 77; chains: 1; bounding box: 46×14×42 Å

Solvent-accessible surface area (backbone atoms only — not comparable to full-atom values): 5086 Å² total; per-residue (Å²): 135,82,80,77,83,83,76,54,92,86,48,76,48,77,48,81,48,83,45,97,85,42,66,23,33,46,34,41,35,43,88,91,46,74,50,74,49,77,42,46,75,83,48,49,63,44,51,54,47,38,53,53,47,48,51,53,50,50,55,47,40,78,73,38,101,59,61,88,60,94,79,91,76,86,69,91,55,74,131

Mean predicted aligned error: 9.27 Å